Protein AF-A0A3P7K0T7-F1 (afdb_monomer_lite)

Foldseek 3Di:
DDDDDPVVVVVVVVPPDPPPPPPPPQPPDVCPVVVVVVVVDPDQDDDDQPPCVDPVNVVVVVVSD

Organism: Strongylus vulgaris (NCBI:txid40348)

Sequence (65 aa):
MASIPRKLLRNAVGLVNITAKRNYALPPDPLARFKALASASKEQPRVLITGSLGQLGRGLNTVYK

Secondary structure (DSSP, 8-state):
-PPPPHHHHHHHHTTS-----------S-TTHHHHHHHHH--SPPP---TTTTSHHHHHHHHH--

Radius of gyration: 24.43 Å; chains: 1; bounding box: 59×55×29 Å

pLDDT: mean 75.82, std 15.98, range [44.28, 96.44]

Structure (mmCIF, N/CA/C/O backbone):
data_AF-A0A3P7K0T7-F1
#
_entry.id   AF-A0A3P7K0T7-F1
#
loop_
_atom_site.group_PDB
_atom_site.id
_atom_site.type_symbol
_atom_site.label_atom_id
_atom_site.label_alt_id
_atom_site.label_comp_id
_atom_site.label_asym_id
_atom_site.label_entity_id
_atom_site.label_seq_id
_atom_site.pdbx_PDB_ins_code
_atom_site.Cartn_x
_atom_site.Cartn_y
_atom_site.Cartn_z
_atom_site.occupancy
_atom_site.B_iso_or_equiv
_atom_site.auth_seq_id
_atom_site.auth_comp_id
_atom_site.auth_asym_id
_atom_site.auth_atom_id
_atom_site.pdbx_PDB_model_num
ATOM 1 N N . MET A 1 1 ? 43.615 -41.965 9.373 1.00 44.28 1 MET A N 1
ATOM 2 C CA . MET A 1 1 ? 42.541 -40.963 9.175 1.00 44.28 1 MET A CA 1
ATOM 3 C C . MET A 1 1 ? 43.080 -39.885 8.246 1.00 44.28 1 MET A C 1
ATOM 5 O O . MET A 1 1 ? 43.952 -39.135 8.661 1.00 44.28 1 MET A O 1
ATOM 9 N N . ALA A 1 2 ? 42.673 -39.874 6.975 1.00 56.47 2 ALA A N 1
ATOM 10 C CA . ALA A 1 2 ? 43.167 -38.894 6.006 1.00 56.47 2 ALA A CA 1
ATOM 11 C C . ALA A 1 2 ? 42.419 -37.564 6.195 1.00 56.47 2 ALA A C 1
ATOM 13 O O . ALA A 1 2 ? 41.197 -37.519 6.066 1.00 56.47 2 ALA A O 1
ATOM 14 N N . SER A 1 3 ? 43.135 -36.495 6.549 1.00 63.09 3 SER A N 1
ATOM 15 C CA . SER A 1 3 ? 42.563 -35.157 6.683 1.00 63.09 3 SER A CA 1
ATOM 16 C C . SER A 1 3 ? 42.505 -34.481 5.312 1.00 63.09 3 SER A C 1
ATOM 18 O O . SER A 1 3 ? 43.515 -34.306 4.632 1.00 63.09 3 SER A O 1
ATOM 20 N N . ILE A 1 4 ? 41.300 -34.111 4.878 1.00 67.38 4 ILE A N 1
ATOM 21 C CA . ILE A 1 4 ? 41.108 -33.365 3.633 1.00 67.38 4 ILE A CA 1
ATOM 22 C C . ILE A 1 4 ? 41.629 -31.936 3.859 1.00 67.38 4 ILE A C 1
ATOM 24 O O . ILE A 1 4 ? 41.176 -31.259 4.790 1.00 67.38 4 ILE A O 1
ATOM 28 N N . PRO A 1 5 ? 42.568 -31.434 3.039 1.00 60.78 5 PRO A N 1
ATOM 29 C CA . PRO A 1 5 ? 43.129 -30.106 3.232 1.00 60.78 5 PRO A CA 1
ATOM 30 C C . PRO A 1 5 ? 42.063 -29.027 2.990 1.00 60.78 5 PRO A C 1
ATOM 32 O O . PRO A 1 5 ? 41.450 -28.943 1.928 1.00 60.78 5 PRO A O 1
ATOM 35 N N . ARG A 1 6 ? 41.890 -28.132 3.969 1.00 56.97 6 ARG A N 1
ATOM 36 C CA . ARG A 1 6 ? 40.898 -27.031 3.999 1.00 56.97 6 ARG A CA 1
ATOM 37 C C . ARG A 1 6 ? 40.929 -26.102 2.773 1.00 56.97 6 ARG A C 1
ATOM 39 O O . ARG A 1 6 ? 39.950 -25.414 2.500 1.00 56.97 6 ARG A O 1
ATOM 46 N N . LYS A 1 7 ? 42.043 -26.075 2.030 1.00 55.38 7 LYS A N 1
ATOM 47 C CA . LYS A 1 7 ? 42.177 -25.340 0.759 1.00 55.38 7 LYS A CA 1
ATOM 48 C C . LYS A 1 7 ? 41.295 -25.920 -0.354 1.00 55.38 7 LYS A C 1
ATOM 50 O O . LYS A 1 7 ? 40.734 -25.143 -1.115 1.00 55.38 7 LYS A O 1
ATOM 55 N N . LEU A 1 8 ? 41.110 -27.242 -0.404 1.00 55.97 8 LEU A N 1
ATOM 56 C CA . LEU A 1 8 ? 40.252 -27.906 -1.396 1.00 55.97 8 LEU A CA 1
ATOM 57 C C . LEU A 1 8 ? 38.761 -27.593 -1.173 1.00 55.97 8 LEU A C 1
ATOM 59 O O . LEU A 1 8 ? 38.016 -27.442 -2.135 1.00 55.97 8 LEU A O 1
ATOM 63 N N . LEU A 1 9 ? 38.344 -27.381 0.080 1.00 55.12 9 LEU A N 1
ATOM 64 C CA . LEU A 1 9 ? 36.973 -26.972 0.414 1.00 55.12 9 LEU A CA 1
ATOM 65 C C . LEU A 1 9 ? 36.643 -25.529 -0.001 1.00 55.12 9 LEU A C 1
ATOM 67 O O . LEU A 1 9 ? 35.488 -25.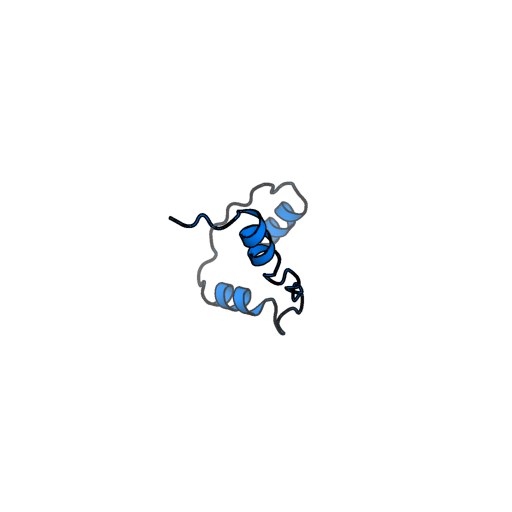241 -0.293 1.00 55.12 9 LEU A O 1
ATOM 71 N N . ARG A 1 10 ? 37.622 -24.614 -0.070 1.00 52.56 10 ARG A N 1
ATOM 72 C CA . ARG A 1 10 ? 37.350 -23.225 -0.498 1.00 52.56 10 ARG A CA 1
ATOM 73 C C . ARG A 1 10 ? 36.965 -23.127 -1.973 1.00 52.56 10 ARG A C 1
ATOM 75 O O . ARG A 1 10 ? 36.133 -22.292 -2.313 1.00 52.56 10 ARG A O 1
ATOM 82 N N . ASN A 1 11 ? 37.508 -23.994 -2.825 1.00 50.84 11 ASN A N 1
ATOM 83 C CA . ASN A 1 11 ? 37.203 -23.969 -4.257 1.00 50.84 11 ASN A CA 1
ATOM 84 C C . ASN A 1 11 ? 35.813 -24.532 -4.589 1.00 50.84 11 ASN A C 1
ATOM 86 O O . ASN A 1 11 ? 35.250 -24.169 -5.615 1.00 50.84 11 ASN A O 1
ATOM 90 N N . ALA A 1 12 ? 35.231 -25.362 -3.718 1.00 49.97 12 ALA A N 1
ATOM 91 C CA . ALA A 1 12 ? 33.885 -25.904 -3.915 1.00 49.97 12 ALA A CA 1
ATOM 92 C C . ALA A 1 12 ? 32.768 -24.898 -3.569 1.00 49.97 12 ALA A C 1
ATOM 94 O O . ALA A 1 12 ? 31.666 -24.999 -4.097 1.00 49.97 12 ALA A O 1
ATOM 95 N N . VAL A 1 13 ? 33.046 -23.901 -2.719 1.00 53.00 13 VAL A N 1
ATOM 96 C CA . VAL A 1 13 ? 32.050 -22.891 -2.305 1.00 53.00 13 VAL A CA 1
ATOM 97 C C . VAL A 1 13 ? 32.019 -21.688 -3.262 1.00 53.00 13 VAL A C 1
ATOM 99 O O . VAL A 1 13 ? 31.017 -20.985 -3.340 1.00 53.00 13 VAL A O 1
ATOM 102 N N . G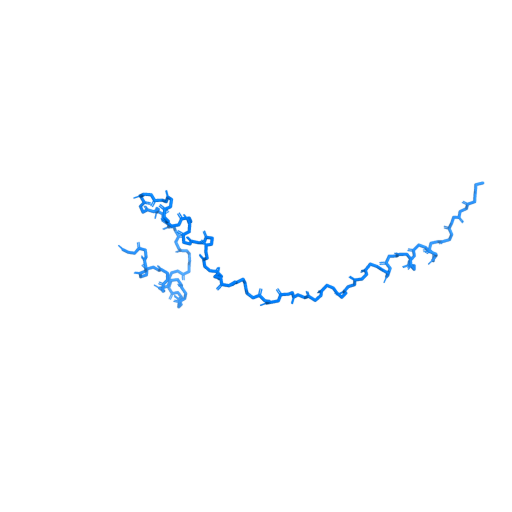LY A 1 14 ? 33.080 -21.471 -4.047 1.00 48.81 14 GLY A N 1
ATOM 103 C CA . GLY A 1 14 ? 33.170 -20.372 -5.022 1.00 48.81 14 GLY A CA 1
ATOM 104 C C . GLY A 1 14 ? 32.430 -20.602 -6.347 1.00 48.81 14 GLY A C 1
ATOM 105 O O . GLY A 1 14 ? 32.375 -19.693 -7.168 1.00 48.81 14 GLY A O 1
ATOM 106 N N . LEU A 1 15 ? 31.868 -21.797 -6.565 1.00 51.28 15 LEU A N 1
ATOM 107 C CA . LEU A 1 15 ? 31.205 -22.196 -7.816 1.00 51.28 15 LEU A CA 1
ATOM 108 C C . LEU A 1 15 ? 29.670 -22.177 -7.748 1.00 51.28 15 LEU A C 1
ATOM 110 O O . LEU A 1 15 ? 29.009 -22.529 -8.724 1.00 51.28 15 LEU A O 1
ATOM 114 N N . VAL A 1 16 ? 29.078 -21.712 -6.642 1.00 55.22 16 VAL A N 1
ATOM 115 C CA . VAL A 1 16 ? 27.634 -21.437 -6.582 1.00 55.22 16 VAL A CA 1
ATOM 116 C C . VAL A 1 16 ? 27.370 -20.071 -7.220 1.00 55.22 16 VAL A C 1
ATOM 118 O O . VAL A 1 16 ? 27.218 -19.055 -6.553 1.00 55.22 16 VAL A O 1
ATOM 121 N N . ASN A 1 17 ? 27.420 -20.077 -8.550 1.00 54.97 17 ASN A N 1
ATOM 122 C CA . ASN A 1 17 ? 26.821 -19.149 -9.505 1.00 54.97 17 ASN A CA 1
ATOM 123 C C . ASN A 1 17 ? 26.128 -17.903 -8.896 1.00 54.97 17 ASN A C 1
ATOM 125 O O . ASN A 1 17 ? 24.915 -17.880 -8.691 1.00 54.97 17 ASN A O 1
ATOM 129 N N . ILE A 1 18 ? 26.898 -16.836 -8.654 1.00 57.06 18 ILE A N 1
ATOM 130 C CA . ILE A 1 18 ? 26.400 -15.531 -8.165 1.00 57.06 18 ILE A CA 1
ATOM 131 C C . ILE A 1 18 ? 25.779 -14.708 -9.318 1.00 57.06 18 ILE A C 1
ATOM 133 O O . ILE A 1 18 ? 25.355 -13.569 -9.144 1.00 57.06 18 ILE A O 1
ATOM 137 N N . THR A 1 19 ? 25.643 -15.275 -10.520 1.00 56.88 19 THR A N 1
ATOM 138 C CA . THR A 1 19 ? 24.960 -14.628 -11.649 1.00 56.88 19 THR A CA 1
ATOM 139 C C . THR A 1 19 ? 23.465 -14.956 -11.672 1.00 56.88 19 THR A C 1
ATOM 141 O O . THR A 1 19 ? 22.875 -15.185 -12.727 1.00 56.88 19 THR A O 1
ATOM 144 N N . ALA A 1 20 ? 22.806 -14.938 -10.512 1.00 58.59 20 ALA A N 1
ATOM 145 C CA . ALA A 1 20 ? 21.360 -14.763 -10.477 1.00 58.59 20 ALA A CA 1
ATOM 146 C C . ALA A 1 20 ? 21.070 -13.326 -10.932 1.00 58.59 20 ALA A C 1
ATOM 148 O O . ALA A 1 20 ? 21.065 -12.389 -10.130 1.00 58.59 20 ALA A O 1
ATOM 149 N N . LYS A 1 21 ? 20.895 -13.124 -12.246 1.00 59.75 21 LYS A N 1
ATOM 150 C CA . LYS A 1 21 ? 20.378 -11.860 -12.776 1.00 59.75 21 LYS A CA 1
ATOM 151 C C . LYS A 1 21 ? 19.091 -11.564 -12.011 1.00 59.75 21 LYS A C 1
ATOM 153 O O . LYS A 1 21 ? 18.141 -12.340 -12.090 1.00 59.75 21 LYS A O 1
ATOM 158 N N . ARG A 1 22 ? 19.070 -10.472 -11.240 1.00 63.09 22 ARG A N 1
ATOM 159 C CA . ARG A 1 22 ? 17.834 -9.973 -10.632 1.00 63.09 22 ARG A CA 1
ATOM 160 C C . ARG A 1 22 ? 16.882 -9.682 -11.783 1.00 63.09 22 ARG A C 1
ATOM 162 O O . ARG A 1 22 ? 17.089 -8.738 -12.540 1.00 63.09 22 ARG A O 1
ATOM 169 N N . ASN A 1 23 ? 15.905 -10.560 -11.969 1.00 66.75 23 ASN A N 1
ATOM 170 C CA . ASN A 1 23 ? 14.917 -10.419 -13.019 1.00 66.75 23 ASN A CA 1
ATOM 171 C C . ASN A 1 23 ? 13.957 -9.312 -12.571 1.00 66.75 23 ASN A C 1
ATOM 173 O O . ASN A 1 23 ? 13.022 -9.559 -11.819 1.00 66.75 23 ASN A O 1
ATOM 177 N N . TYR A 1 24 ? 14.237 -8.076 -12.987 1.00 66.81 24 TYR A N 1
ATOM 178 C CA . TYR A 1 24 ? 13.356 -6.922 -12.769 1.00 66.81 24 TYR A CA 1
ATOM 179 C C . TYR A 1 24 ? 12.198 -6.877 -13.773 1.00 66.81 24 TYR A C 1
ATOM 181 O O . TYR A 1 24 ? 11.501 -5.869 -13.858 1.00 66.81 24 TYR A O 1
ATOM 189 N N . ALA A 1 25 ? 12.004 -7.945 -14.556 1.00 75.12 25 ALA A N 1
ATOM 190 C CA . ALA A 1 25 ? 10.837 -8.092 -15.402 1.00 75.12 25 ALA A CA 1
ATOM 191 C C . ALA A 1 25 ? 9.600 -8.081 -14.501 1.00 75.12 25 ALA A C 1
ATOM 193 O O . ALA A 1 25 ? 9.331 -9.036 -13.769 1.00 75.12 25 ALA A O 1
ATOM 194 N N . LEU A 1 26 ? 8.889 -6.956 -14.518 1.00 71.50 26 LEU A N 1
ATOM 195 C CA . LEU A 1 26 ? 7.620 -6.842 -13.830 1.00 71.50 26 LEU A CA 1
ATOM 196 C C . LEU A 1 26 ? 6.653 -7.828 -14.493 1.00 71.50 26 LEU A C 1
ATOM 198 O O . LEU A 1 26 ? 6.613 -7.903 -15.725 1.00 71.50 26 LEU A O 1
ATOM 202 N N . PRO A 1 27 ? 5.892 -8.607 -13.711 1.00 77.06 27 PRO A N 1
ATOM 203 C CA . PRO A 1 27 ? 4.838 -9.423 -14.284 1.00 77.06 27 PRO A CA 1
ATOM 204 C C . PRO A 1 27 ? 3.844 -8.522 -15.043 1.00 77.06 27 PRO A C 1
ATOM 206 O O . PRO A 1 27 ? 3.742 -7.337 -14.720 1.00 77.06 27 PRO A O 1
ATOM 209 N N . PRO A 1 28 ? 3.097 -9.064 -16.023 1.00 82.75 28 PRO A N 1
ATOM 210 C CA . PRO A 1 28 ? 2.226 -8.281 -16.909 1.00 82.75 28 PRO A CA 1
ATOM 211 C C . PRO A 1 28 ? 1.243 -7.361 -16.172 1.00 82.75 28 PRO A C 1
ATOM 213 O O . PRO A 1 28 ? 0.936 -6.274 -16.650 1.00 82.75 28 PRO A O 1
ATOM 216 N N . ASP A 1 29 ? 0.788 -7.779 -14.987 1.00 87.69 29 ASP A N 1
ATOM 217 C CA . ASP A 1 29 ? 0.092 -6.921 -14.033 1.00 87.69 29 ASP A CA 1
ATOM 218 C C . ASP A 1 29 ? 0.817 -6.968 -12.675 1.00 87.69 29 ASP A C 1
ATOM 220 O O . ASP A 1 29 ? 0.557 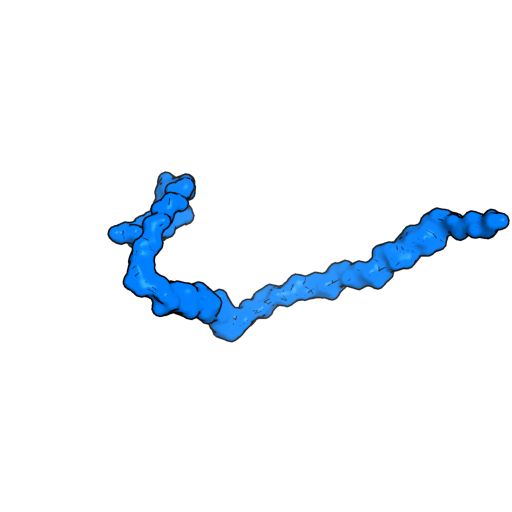-7.863 -11.861 1.00 87.69 29 ASP A O 1
ATOM 224 N N . PRO A 1 30 ? 1.718 -6.010 -12.390 1.00 86.75 30 PRO A N 1
ATOM 225 C CA . PRO A 1 30 ? 2.434 -5.954 -11.117 1.00 86.75 30 PRO A CA 1
ATOM 226 C C . PRO A 1 30 ? 1.497 -5.740 -9.922 1.00 86.75 30 PRO A C 1
ATOM 228 O O . PRO A 1 30 ? 1.903 -5.963 -8.780 1.00 86.75 30 PRO A O 1
ATOM 231 N N . LEU A 1 31 ? 0.241 -5.347 -10.167 1.00 88.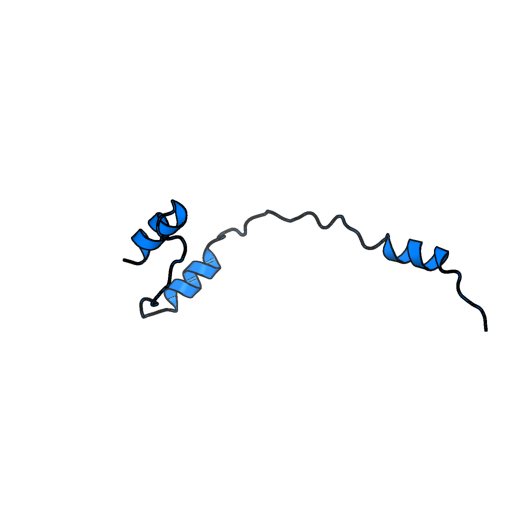06 31 LEU A N 1
ATOM 232 C CA . LEU A 1 31 ? -0.753 -5.091 -9.135 1.00 88.06 31 LEU A CA 1
ATOM 233 C C . LEU A 1 31 ? -1.759 -6.228 -8.937 1.00 88.06 31 LEU A C 1
ATOM 235 O O . LEU A 1 31 ? -2.558 -6.151 -8.002 1.00 88.06 31 LEU A O 1
ATOM 239 N N . ALA A 1 32 ? -1.714 -7.291 -9.747 1.00 89.75 32 ALA A N 1
ATOM 240 C CA . ALA A 1 32 ? -2.720 -8.359 -9.742 1.00 89.75 32 ALA A CA 1
ATOM 241 C C . ALA A 1 32 ? -2.975 -8.934 -8.340 1.00 89.75 32 ALA A C 1
ATOM 243 O O . ALA A 1 32 ? -4.117 -9.047 -7.892 1.00 89.75 32 ALA A O 1
ATOM 244 N N . ARG A 1 33 ? -1.899 -9.219 -7.597 1.00 87.31 33 ARG A N 1
ATOM 245 C CA . ARG A 1 33 ? -1.983 -9.741 -6.227 1.00 87.31 33 ARG A CA 1
ATOM 246 C C . ARG A 1 33 ? -2.663 -8.762 -5.263 1.00 87.31 33 ARG A C 1
ATOM 248 O O . ARG A 1 33 ? -3.449 -9.188 -4.423 1.00 87.31 33 ARG A O 1
ATOM 255 N N . PHE A 1 34 ? -2.378 -7.466 -5.373 1.00 88.25 34 PHE A N 1
ATOM 256 C CA . PHE A 1 34 ? -2.963 -6.451 -4.492 1.00 88.25 34 PHE A CA 1
ATOM 257 C C . PHE A 1 34 ? -4.441 -6.205 -4.820 1.00 88.25 34 PHE A C 1
ATOM 259 O O . PHE A 1 34 ? -5.244 -6.065 -3.903 1.00 88.25 34 PHE A O 1
ATOM 266 N N . LYS A 1 35 ? -4.823 -6.244 -6.105 1.00 89.00 35 LYS A N 1
ATOM 267 C CA . LYS A 1 35 ? -6.228 -6.161 -6.544 1.00 89.00 35 LYS A CA 1
ATOM 268 C C . LYS A 1 35 ? -7.064 -7.330 -6.020 1.00 89.00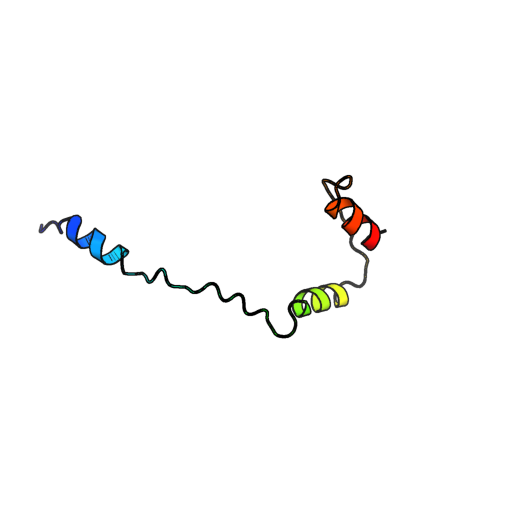 35 LYS A C 1
ATOM 270 O O . LYS A 1 35 ? -8.180 -7.120 -5.549 1.00 89.00 35 LYS A O 1
ATOM 275 N N . ALA A 1 36 ? -6.513 -8.544 -6.057 1.00 90.06 36 ALA A N 1
ATOM 276 C CA . ALA A 1 36 ? -7.173 -9.727 -5.509 1.00 90.06 36 ALA A CA 1
ATOM 277 C C . ALA A 1 36 ? -7.410 -9.595 -3.994 1.00 90.06 36 ALA A C 1
ATOM 279 O O . ALA A 1 36 ? -8.510 -9.865 -3.519 1.00 90.06 36 ALA A O 1
ATOM 280 N N . LEU A 1 37 ? -6.410 -9.112 -3.244 1.00 86.69 37 LEU A N 1
ATOM 281 C CA . LEU A 1 37 ? -6.537 -8.860 -1.803 1.00 86.69 37 LEU A CA 1
ATOM 282 C C . LEU A 1 37 ? -7.568 -7.769 -1.488 1.00 86.69 37 LEU A C 1
ATOM 284 O O . LEU A 1 37 ? -8.388 -7.952 -0.593 1.00 86.69 37 LEU A O 1
ATOM 288 N N . ALA A 1 38 ? -7.556 -6.668 -2.242 1.00 84.81 38 ALA A N 1
ATOM 289 C CA . ALA A 1 38 ? -8.524 -5.586 -2.077 1.00 84.81 38 ALA A CA 1
ATOM 290 C C . ALA A 1 38 ? -9.962 -6.054 -2.351 1.00 84.81 38 ALA A C 1
ATOM 292 O O . ALA A 1 38 ? -10.875 -5.672 -1.635 1.00 84.81 38 ALA A O 1
ATOM 293 N N . SER A 1 39 ? -10.159 -6.926 -3.344 1.00 86.00 39 SER A N 1
ATOM 294 C CA . SER A 1 39 ? -11.488 -7.453 -3.693 1.00 86.00 39 SER A CA 1
ATOM 295 C C . SER A 1 39 ? -12.012 -8.484 -2.686 1.00 86.00 39 SER A C 1
ATOM 297 O O . SER A 1 39 ? -13.219 -8.670 -2.559 1.00 86.00 39 SER A O 1
ATOM 299 N N . ALA A 1 40 ? -11.116 -9.180 -1.981 1.00 87.88 40 ALA A N 1
ATOM 300 C CA . ALA A 1 40 ? -11.484 -10.175 -0.976 1.00 87.88 40 ALA A CA 1
ATOM 301 C C . ALA A 1 40 ? -11.909 -9.544 0.366 1.00 87.88 40 ALA A C 1
ATOM 303 O O . ALA A 1 40 ? -12.639 -10.169 1.137 1.00 87.88 40 ALA A O 1
ATOM 304 N N . SER A 1 41 ? -11.465 -8.317 0.652 1.00 80.19 41 SER A N 1
ATOM 305 C CA . SER A 1 41 ? -11.827 -7.566 1.857 1.00 80.19 41 SER A CA 1
ATOM 306 C C . SER A 1 41 ? -13.137 -6.808 1.612 1.00 80.19 41 SER A C 1
ATOM 308 O O . SER A 1 41 ? -13.209 -5.889 0.805 1.00 80.19 41 SER A O 1
ATOM 310 N N . LYS A 1 42 ? -14.207 -7.225 2.301 1.00 79.44 42 LYS A N 1
ATOM 311 C CA . LYS A 1 42 ? -15.514 -6.539 2.254 1.00 79.44 42 LYS A CA 1
ATOM 312 C C . LYS A 1 42 ? -15.579 -5.322 3.175 1.00 79.44 42 LYS A C 1
ATOM 314 O O . LYS A 1 42 ? -16.381 -4.425 2.948 1.00 79.44 42 LYS A O 1
ATOM 319 N N . GLU A 1 43 ? -14.751 -5.309 4.214 1.00 82.81 43 GLU A N 1
ATOM 320 C CA . GLU A 1 43 ? -14.677 -4.233 5.196 1.00 82.81 43 GLU A CA 1
ATOM 321 C C . GLU A 1 43 ? -13.366 -3.468 5.055 1.00 82.81 43 GLU A C 1
ATOM 323 O O . GLU A 1 43 ? -12.317 -4.057 4.769 1.00 82.81 43 GLU A O 1
ATOM 328 N N . GLN A 1 44 ? -13.434 -2.157 5.286 1.00 81.19 44 GLN A N 1
ATOM 329 C CA . GLN A 1 44 ? -12.269 -1.289 5.244 1.00 81.19 44 GLN A CA 1
ATOM 330 C C . GLN A 1 44 ? -11.383 -1.550 6.476 1.00 81.19 44 GLN A C 1
ATOM 332 O O . GLN A 1 44 ? -11.844 -1.397 7.612 1.00 81.19 44 GLN A O 1
ATOM 337 N N . PRO A 1 45 ? -10.115 -1.957 6.290 1.00 82.88 45 PRO A N 1
ATOM 338 C CA . PRO A 1 45 ? -9.246 -2.300 7.404 1.00 82.88 45 PRO A CA 1
ATOM 339 C C . PRO A 1 45 ? -8.861 -1.054 8.207 1.00 82.88 45 PRO A C 1
ATOM 341 O O . PRO A 1 45 ? -8.535 -0.007 7.648 1.00 82.88 45 PRO A O 1
ATOM 344 N N . ARG A 1 46 ? -8.827 -1.184 9.537 1.00 88.94 46 ARG A N 1
ATOM 345 C CA . ARG A 1 46 ? -8.245 -0.161 10.415 1.00 88.94 46 ARG A CA 1
ATOM 346 C C . ARG A 1 46 ? -6.725 -0.239 10.320 1.00 88.94 46 ARG A C 1
ATOM 348 O O . ARG A 1 46 ? -6.138 -1.255 10.687 1.00 88.94 46 ARG A O 1
ATOM 355 N N . VAL A 1 47 ? -6.095 0.828 9.837 1.00 88.56 47 VAL A N 1
ATOM 356 C CA . VAL A 1 47 ? -4.645 0.883 9.613 1.00 88.56 47 VAL A CA 1
ATOM 357 C C . VAL A 1 47 ? -3.984 1.932 10.504 1.00 88.56 47 VAL A C 1
ATOM 359 O O . VAL A 1 47 ? -4.500 3.031 10.682 1.00 88.56 47 VAL A O 1
ATOM 362 N N . LEU A 1 48 ? -2.816 1.595 11.053 1.00 93.12 48 LEU A N 1
ATOM 363 C CA . LEU A 1 48 ? -1.934 2.540 11.734 1.00 93.12 48 LEU A CA 1
ATOM 364 C C . LEU A 1 48 ? -0.799 2.920 10.782 1.00 93.12 48 LEU A C 1
ATOM 366 O O . LEU A 1 48 ? 0.008 2.071 10.409 1.00 93.12 48 LEU A O 1
ATOM 370 N N . ILE A 1 49 ? -0.724 4.197 10.413 1.00 91.81 49 ILE A N 1
ATOM 371 C CA . ILE A 1 49 ? 0.337 4.726 9.551 1.00 91.81 49 ILE A CA 1
ATOM 372 C C . ILE A 1 49 ? 1.332 5.494 10.421 1.00 91.81 49 ILE A C 1
ATOM 374 O O . ILE A 1 49 ? 1.028 6.572 10.933 1.00 91.81 49 ILE A O 1
ATOM 378 N N . THR A 1 50 ? 2.537 4.951 10.579 1.00 94.62 50 THR A N 1
ATOM 379 C CA . THR A 1 50 ? 3.648 5.657 11.228 1.00 94.62 50 THR A CA 1
ATOM 380 C C . THR A 1 50 ? 4.326 6.610 10.237 1.00 94.62 50 THR A C 1
ATOM 382 O O . THR A 1 50 ? 4.261 6.421 9.022 1.00 94.62 50 THR A O 1
ATOM 385 N N . GLY A 1 51 ? 4.941 7.691 10.733 1.00 94.69 51 GLY A N 1
ATOM 386 C CA . GLY A 1 51 ? 5.556 8.704 9.861 1.00 94.69 51 GLY A CA 1
ATOM 387 C C . GLY A 1 51 ? 4.549 9.483 9.002 1.00 94.69 51 GLY A C 1
ATOM 388 O O . GLY A 1 51 ? 4.896 9.966 7.924 1.00 94.69 51 GLY A O 1
ATOM 389 N N . SER A 1 52 ? 3.306 9.623 9.474 1.00 93.50 52 SER A N 1
ATOM 390 C CA . SER A 1 52 ? 2.185 10.258 8.763 1.00 93.50 52 SER A CA 1
ATOM 391 C C . SER A 1 52 ? 2.415 11.723 8.374 1.00 93.50 52 SER A C 1
ATOM 393 O O . SER A 1 52 ? 1.736 12.219 7.482 1.00 93.50 52 SER A O 1
ATOM 395 N N . LEU A 1 53 ? 3.386 12.409 8.986 1.00 94.00 53 LEU A N 1
ATOM 396 C CA . LEU A 1 53 ? 3.772 13.782 8.632 1.00 94.00 53 LEU A CA 1
ATOM 397 C C . LEU A 1 53 ? 4.662 13.858 7.375 1.00 94.00 53 LEU A C 1
ATOM 399 O O . LEU A 1 53 ? 4.741 14.908 6.738 1.00 94.00 53 LEU A O 1
ATOM 403 N N . GLY A 1 54 ? 5.320 12.757 6.999 1.00 96.44 54 GLY A N 1
ATOM 404 C CA . GLY A 1 54 ? 6.174 12.682 5.812 1.00 96.44 54 GLY A CA 1
ATOM 405 C C . GLY A 1 54 ? 5.381 12.610 4.505 1.00 96.44 54 GLY A C 1
ATOM 406 O O . GLY A 1 54 ? 4.177 12.371 4.495 1.00 96.44 54 GLY A O 1
ATOM 407 N N . GLN A 1 55 ? 6.052 12.782 3.362 1.00 96.12 55 GLN A N 1
ATOM 408 C CA . GLN A 1 55 ? 5.395 12.758 2.045 1.00 96.12 55 GLN A CA 1
ATOM 409 C C . GLN A 1 55 ? 4.623 11.454 1.792 1.00 96.12 55 GLN A C 1
ATOM 411 O O . GLN A 1 55 ? 3.460 11.500 1.398 1.00 96.12 55 GLN A O 1
ATOM 416 N N . LEU A 1 56 ? 5.248 10.307 2.071 1.00 94.31 56 LEU A N 1
ATOM 417 C CA . LEU A 1 56 ? 4.619 8.998 1.890 1.00 94.31 56 LEU A CA 1
ATOM 418 C C . LEU A 1 56 ? 3.478 8.776 2.885 1.00 94.31 56 LEU A C 1
ATOM 420 O O . LEU A 1 56 ? 2.389 8.379 2.488 1.00 94.31 56 LEU A O 1
ATOM 424 N N . GLY A 1 57 ? 3.707 9.087 4.164 1.00 94.25 57 GLY A N 1
ATOM 425 C CA . GLY A 1 57 ? 2.702 8.932 5.213 1.00 94.25 57 GLY A CA 1
ATOM 426 C C . GLY A 1 57 ? 1.447 9.769 4.954 1.00 94.25 57 GLY A C 1
ATOM 427 O O . GLY A 1 57 ? 0.338 9.251 5.068 1.00 94.25 57 GLY A O 1
ATOM 428 N N . ARG A 1 58 ? 1.611 11.025 4.513 1.00 93.88 58 ARG A N 1
ATOM 429 C CA . ARG A 1 58 ? 0.493 11.891 4.105 1.00 93.88 58 ARG A CA 1
ATOM 430 C C . ARG A 1 58 ? -0.257 11.320 2.904 1.00 93.88 58 ARG A C 1
ATOM 432 O O . ARG A 1 58 ? -1.483 11.286 2.935 1.00 93.88 58 ARG A O 1
ATOM 439 N N . GLY A 1 59 ? 0.466 10.844 1.887 1.00 93.69 59 GLY A N 1
ATOM 440 C CA . GLY A 1 59 ? -0.135 10.249 0.689 1.00 93.69 59 GLY A CA 1
ATOM 441 C C . GLY A 1 59 ? -0.931 8.976 0.984 1.00 93.69 59 GLY A C 1
ATOM 442 O O . GLY A 1 59 ? -2.031 8.795 0.473 1.00 93.69 59 GLY A O 1
ATOM 443 N N . LEU A 1 60 ? -0.426 8.110 1.864 1.00 91.69 60 LEU A N 1
ATOM 444 C CA . LEU A 1 60 ? -1.171 6.927 2.295 1.00 91.69 60 LEU A CA 1
ATOM 445 C C . LEU A 1 60 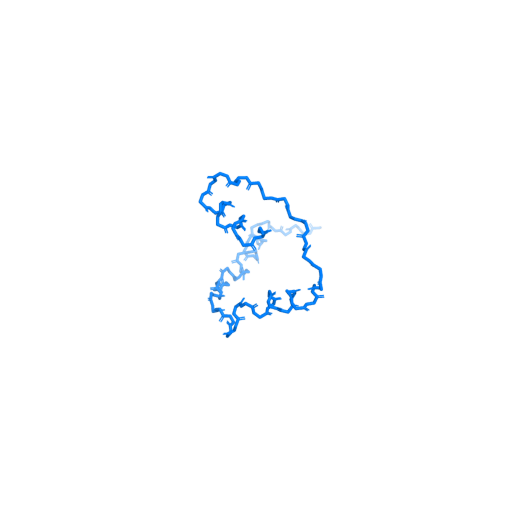? -2.398 7.317 3.126 1.00 91.69 60 LEU A C 1
ATOM 447 O O . LEU A 1 60 ? -3.484 6.796 2.892 1.00 91.69 60 LEU A O 1
ATOM 451 N N . ASN A 1 61 ? -2.263 8.284 4.036 1.00 89.25 61 ASN A N 1
ATOM 452 C CA . ASN A 1 61 ? -3.374 8.737 4.870 1.00 89.25 61 ASN A CA 1
ATOM 453 C C . ASN A 1 61 ? -4.541 9.321 4.055 1.00 89.25 61 ASN A C 1
ATOM 455 O O . ASN A 1 61 ? -5.684 9.177 4.464 1.00 89.25 61 ASN A O 1
ATOM 459 N N . THR A 1 62 ? -4.291 9.939 2.893 1.00 86.81 62 THR A N 1
ATOM 460 C CA . THR A 1 62 ? -5.378 10.429 2.023 1.00 86.81 62 THR A CA 1
ATOM 461 C C . THR A 1 62 ? -6.197 9.321 1.365 1.00 86.81 62 THR A C 1
ATOM 463 O O . THR A 1 62 ? -7.344 9.567 1.018 1.00 86.81 62 THR A O 1
ATOM 466 N N . VAL A 1 63 ? -5.636 8.120 1.192 1.00 82.62 63 VAL A N 1
ATOM 467 C CA . VAL A 1 63 ? -6.335 6.987 0.555 1.00 82.62 63 VAL A CA 1
ATOM 468 C C . VAL A 1 63 ? -7.183 6.205 1.563 1.00 82.62 63 VAL A C 1
ATOM 470 O O . VAL A 1 63 ? -8.195 5.624 1.190 1.00 82.62 63 VAL A O 1
ATOM 473 N N . TYR A 1 64 ? -6.776 6.188 2.835 1.00 77.12 64 TYR A N 1
ATOM 474 C CA . TYR A 1 64 ? -7.446 5.432 3.902 1.00 77.12 64 TYR A CA 1
ATOM 475 C C . TYR A 1 64 ? -8.401 6.272 4.767 1.00 77.12 64 TYR A C 1
ATOM 477 O O . TYR A 1 64 ? -8.893 5.764 5.774 1.00 77.12 64 TYR A O 1
ATOM 485 N N . LYS A 1 65 ? -8.627 7.540 4.406 1.00 66.75 65 LYS A N 1
ATOM 486 C CA . LYS A 1 65 ? -9.566 8.441 5.085 1.00 66.75 65 LYS A CA 1
ATOM 487 C C . LYS A 1 65 ? -10.996 8.187 4.627 1.00 66.75 65 LYS A C 1
ATOM 489 O O . LYS A 1 65 ? -11.889 8.304 5.491 1.00 66.75 65 LYS A O 1
#